Protein AF-A0AAW6PSN4-F1 (afdb_monomer_lite)

Organism: Pseudomonas putida (NCBI:txid303)

Foldseek 3Di:
DFDFDPDPPQWDQDPNAIDGDQCLVLLLQLLVCCLPPHLAVSQVVSCVPPGPDRGHSVNSVVSLPDPCQQQKDFTWDADPVRHTDRPRDIDHNNHDHSDHPVSSVSSVVD

Radius of gyration: 14.9 Å; chains: 1; bounding box: 38×36×36 Å

InterPro domains:
  IPR011109 DNA-binding recombinase domain [PF07508] (21-108)
  IPR038109 DNA-binding recombinase domain superfamily [G3DSA:3.90.1750.20] (2-110)

Secondary structure (DSSP, 8-state):
--------TTEEEETTEEEE-TTHHHHHHHHHHHHHHHHHHHHHHHHHS--SS---HHHHHHHTT-GGGGT-EE--EEPTTS-EE----EETTSS--SS-HHHHHHHTT-

pLDDT: mean 87.2, std 14.31, range [35.41, 97.62]

Structure (mmCIF, N/CA/C/O backbone):
data_AF-A0AAW6PSN4-F1
#
_entry.id   AF-A0AAW6PSN4-F1
#
loop_
_atom_site.group_PDB
_atom_site.id
_atom_site.type_symbol
_atom_site.label_atom_id
_atom_site.label_alt_id
_atom_site.label_comp_id
_atom_site.label_asym_id
_atom_site.label_entity_id
_atom_site.label_seq_id
_atom_site.pdbx_PDB_ins_code
_atom_site.Cartn_x
_atom_site.Cartn_y
_atom_site.Cartn_z
_atom_site.occupancy
_atom_site.B_iso_or_equiv
_atom_site.auth_seq_id
_atom_site.auth_comp_id
_atom_site.auth_asym_id
_atom_site.auth_atom_id
_atom_site.pdbx_PDB_model_num
ATOM 1 N N . MET A 1 1 ? 20.062 -4.980 -17.638 1.00 35.41 1 MET A N 1
ATOM 2 C CA . MET A 1 1 ? 19.472 -5.627 -16.445 1.00 35.41 1 MET A CA 1
ATOM 3 C C . MET A 1 1 ? 18.802 -4.527 -15.635 1.00 35.41 1 MET A C 1
ATOM 5 O O . MET A 1 1 ? 19.506 -3.664 -15.130 1.00 35.41 1 MET A O 1
ATOM 9 N N . PHE A 1 2 ? 17.469 -4.459 -15.609 1.00 40.56 2 PHE A N 1
ATOM 10 C CA . PHE A 1 2 ? 16.760 -3.456 -14.805 1.00 40.56 2 PHE A CA 1
ATOM 11 C C . PHE A 1 2 ? 16.978 -3.805 -13.326 1.00 40.56 2 PHE A C 1
ATOM 13 O O . PHE A 1 2 ? 16.617 -4.908 -12.917 1.00 40.56 2 PHE A O 1
ATOM 20 N N . SER A 1 3 ? 17.602 -2.935 -12.520 1.00 38.69 3 SER A N 1
ATOM 21 C CA . SER A 1 3 ? 17.671 -3.212 -11.080 1.00 38.69 3 SER A CA 1
ATOM 22 C C . SER A 1 3 ? 16.302 -2.924 -10.479 1.00 38.69 3 SER A C 1
ATOM 24 O O . SER A 1 3 ? 15.842 -1.780 -10.482 1.00 38.69 3 SER A O 1
ATOM 26 N N . CYS A 1 4 ? 15.646 -3.962 -9.977 1.00 44.31 4 CYS A N 1
ATOM 27 C CA . CYS A 1 4 ? 14.385 -3.824 -9.276 1.00 44.31 4 CYS A CA 1
ATOM 28 C C . CYS A 1 4 ? 14.626 -3.009 -7.996 1.00 44.31 4 CYS A C 1
ATOM 30 O O . CYS A 1 4 ? 15.458 -3.381 -7.168 1.00 44.31 4 CYS A O 1
ATOM 32 N N . SER A 1 5 ? 13.904 -1.900 -7.811 1.00 56.75 5 SER A N 1
ATOM 33 C CA . SER A 1 5 ? 13.660 -1.387 -6.461 1.00 56.75 5 SER A CA 1
ATOM 34 C C . SER A 1 5 ? 13.162 -2.559 -5.613 1.00 56.75 5 SER A C 1
ATOM 36 O O . SER A 1 5 ? 12.301 -3.296 -6.098 1.00 56.75 5 SER A O 1
ATOM 38 N N . ALA A 1 6 ? 13.712 -2.758 -4.413 1.00 71.00 6 ALA A N 1
ATOM 39 C CA . ALA A 1 6 ? 13.357 -3.880 -3.541 1.00 71.00 6 ALA A CA 1
ATOM 40 C C . ALA A 1 6 ? 11.837 -4.132 -3.530 1.00 71.00 6 ALA A C 1
ATOM 42 O O . ALA A 1 6 ? 11.063 -3.175 -3.425 1.00 71.00 6 ALA A O 1
ATOM 43 N N . THR A 1 7 ? 11.429 -5.400 -3.671 1.00 87.12 7 THR A N 1
ATOM 44 C CA . THR A 1 7 ? 10.018 -5.809 -3.681 1.00 87.12 7 THR A CA 1
ATOM 4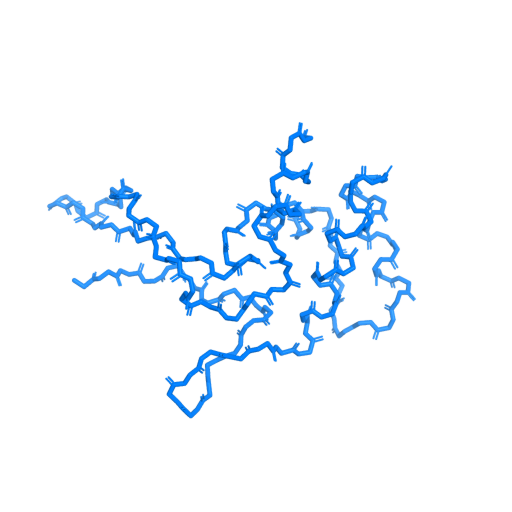5 C C . THR A 1 7 ? 9.289 -5.173 -2.494 1.00 87.12 7 THR A C 1
ATOM 47 O O . THR A 1 7 ? 9.800 -5.237 -1.370 1.00 87.12 7 THR A O 1
ATOM 50 N N . PRO A 1 8 ? 8.136 -4.514 -2.710 1.00 94.19 8 PRO A N 1
ATOM 51 C CA . PRO A 1 8 ? 7.436 -3.851 -1.621 1.00 94.19 8 PRO A CA 1
ATOM 52 C C . PRO A 1 8 ? 7.073 -4.830 -0.504 1.00 94.19 8 PRO A C 1
ATOM 54 O O . PRO A 1 8 ? 6.678 -5.956 -0.770 1.00 94.19 8 PRO A O 1
ATOM 57 N N . PHE A 1 9 ? 7.171 -4.399 0.756 1.00 94.50 9 PHE A N 1
ATOM 58 C CA . PHE A 1 9 ? 7.100 -5.314 1.908 1.00 94.50 9 PHE A CA 1
ATOM 59 C C . PHE A 1 9 ? 5.758 -6.045 2.083 1.00 94.50 9 PHE A C 1
ATOM 61 O O . PHE A 1 9 ? 5.698 -7.002 2.845 1.00 94.50 9 PHE A O 1
ATOM 68 N N . TRP A 1 10 ? 4.686 -5.590 1.428 1.00 96.25 10 TRP A N 1
ATOM 69 C CA . TRP A 1 10 ? 3.379 -6.259 1.434 1.00 96.25 10 TRP A CA 1
ATOM 70 C C . TRP A 1 10 ? 3.227 -7.319 0.335 1.00 96.25 10 TRP A C 1
ATOM 72 O O . TRP A 1 10 ? 2.153 -7.903 0.179 1.00 96.25 10 TRP A O 1
ATOM 82 N N . ILE A 1 11 ? 4.290 -7.539 -0.440 1.00 96.62 11 ILE A N 1
ATOM 83 C CA . ILE A 1 11 ? 4.363 -8.498 -1.531 1.00 96.62 11 ILE A CA 1
ATOM 84 C C . ILE A 1 11 ? 5.487 -9.482 -1.226 1.00 96.62 11 ILE A C 1
ATOM 86 O O . ILE A 1 11 ? 6.612 -9.092 -0.915 1.00 96.62 11 ILE A O 1
ATOM 90 N N . SER A 1 12 ? 5.181 -10.762 -1.379 1.00 95.44 12 SER A N 1
ATOM 91 C CA . SER A 1 12 ? 6.161 -11.845 -1.353 1.00 95.44 12 SER A CA 1
ATOM 92 C C . SER A 1 12 ? 6.310 -12.434 -2.755 1.00 95.44 12 SER A C 1
ATOM 94 O O . SER A 1 12 ? 5.373 -12.387 -3.551 1.00 95.44 12 SER A O 1
ATOM 96 N N . TYR A 1 13 ? 7.486 -12.981 -3.064 1.00 93.25 13 TYR A N 1
ATOM 97 C CA . TYR A 1 13 ? 7.715 -13.765 -4.279 1.00 93.25 13 TYR A CA 1
ATOM 98 C C . TYR A 1 13 ? 7.804 -15.242 -3.894 1.00 93.25 13 TYR A C 1
ATOM 100 O O . TYR A 1 13 ? 8.683 -15.614 -3.116 1.00 93.25 13 TYR A O 1
ATOM 108 N N . VAL A 1 14 ? 6.865 -16.052 -4.377 1.00 92.81 14 VAL A N 1
ATOM 109 C CA . VAL A 1 14 ? 6.725 -17.480 -4.052 1.00 92.81 14 VAL A CA 1
ATOM 110 C C . VAL A 1 14 ? 6.358 -18.223 -5.332 1.00 92.81 14 VAL A C 1
ATOM 112 O O . VAL A 1 14 ? 5.560 -17.708 -6.109 1.00 92.81 14 VAL A O 1
ATOM 115 N N . ASP A 1 15 ? 6.943 -19.403 -5.557 1.00 82.62 15 ASP A N 1
ATOM 116 C CA . ASP A 1 15 ? 6.627 -20.292 -6.688 1.00 82.62 15 ASP A CA 1
ATOM 117 C C . ASP A 1 15 ? 6.522 -19.551 -8.034 1.00 82.62 15 ASP A C 1
ATOM 119 O O . ASP A 1 15 ? 5.534 -19.636 -8.756 1.00 82.62 15 ASP A O 1
ATOM 123 N N . GLU A 1 16 ? 7.561 -18.769 -8.334 1.00 85.12 16 GLU A N 1
ATOM 124 C CA . GLU A 1 16 ? 7.718 -17.977 -9.562 1.00 85.12 16 GLU A CA 1
ATOM 125 C C . GLU A 1 16 ? 6.761 -16.775 -9.730 1.00 85.12 16 GLU A C 1
ATOM 127 O O . GLU A 1 16 ? 6.845 -16.062 -10.735 1.00 85.12 16 GLU A O 1
ATOM 132 N N . GLY A 1 17 ? 5.918 -16.468 -8.737 1.00 91.00 17 GLY A N 1
ATOM 133 C CA . GLY A 1 17 ? 4.929 -15.388 -8.793 1.00 91.00 17 GLY A CA 1
ATOM 134 C C . GLY A 1 17 ? 4.946 -14.426 -7.602 1.00 91.00 17 GLY A C 1
ATOM 135 O O . GLY A 1 17 ? 5.458 -14.719 -6.524 1.00 91.00 17 GLY A O 1
ATOM 136 N N . PHE A 1 18 ? 4.352 -13.243 -7.792 1.00 96.00 18 PHE A N 1
ATOM 137 C CA . PHE A 1 18 ? 4.119 -12.284 -6.710 1.00 96.00 18 PHE A CA 1
ATOM 138 C C . PHE A 1 18 ? 2.760 -12.520 -6.049 1.00 96.00 18 PHE A C 1
ATOM 140 O O . PHE A 1 18 ? 1.736 -12.575 -6.729 1.00 96.00 18 PHE A O 1
ATOM 147 N N . ILE A 1 19 ? 2.744 -12.573 -4.718 1.00 96.38 19 ILE A N 1
ATOM 148 C CA . ILE A 1 19 ? 1.533 -12.708 -3.902 1.00 96.38 19 ILE A CA 1
ATOM 149 C C . ILE A 1 19 ? 1.458 -11.602 -2.848 1.00 96.38 19 ILE A C 1
ATOM 151 O O . ILE A 1 19 ? 2.480 -11.066 -2.418 1.00 96.38 19 ILE A O 1
ATOM 155 N N . LEU A 1 20 ? 0.244 -11.274 -2.408 1.00 97.19 20 LEU A N 1
ATOM 156 C CA . LEU A 1 20 ? 0.030 -10.426 -1.236 1.00 97.19 20 LEU A CA 1
ATOM 157 C C . LEU A 1 20 ? 0.316 -11.224 0.039 1.00 97.19 20 LEU A C 1
ATOM 159 O O . LEU A 1 20 ? -0.127 -12.365 0.160 1.00 97.19 20 LEU A O 1
ATOM 163 N N . ASN A 1 21 ? 1.038 -10.623 0.982 1.00 96.31 21 ASN A N 1
ATOM 164 C CA . ASN A 1 21 ? 1.381 -11.256 2.258 1.00 96.31 21 ASN A CA 1
ATOM 165 C C . ASN A 1 21 ? 0.577 -10.667 3.434 1.00 96.31 21 ASN A C 1
ATOM 167 O O . ASN A 1 21 ? -0.343 -9.867 3.243 1.00 96.31 21 ASN A O 1
ATOM 171 N N . GLU A 1 22 ? 0.926 -11.042 4.665 1.00 96.06 22 GLU A N 1
ATOM 172 C CA . GLU A 1 22 ? 0.231 -10.652 5.897 1.00 96.06 22 GLU A CA 1
ATOM 173 C C . GLU A 1 22 ? 0.152 -9.134 6.143 1.00 96.06 22 GLU A C 1
ATOM 175 O O . GLU A 1 22 ? -0.641 -8.672 6.966 1.00 96.06 22 GLU A O 1
ATOM 180 N N . HIS A 1 23 ? 0.949 -8.331 5.436 1.00 97.00 23 HIS A N 1
ATOM 181 C CA . HIS A 1 23 ? 0.921 -6.876 5.543 1.00 97.00 23 HIS A CA 1
ATOM 182 C C . HIS A 1 23 ? -0.052 -6.195 4.571 1.00 97.00 23 HIS A C 1
ATOM 184 O O . HIS A 1 23 ? -0.327 -5.003 4.734 1.00 97.00 23 HIS A O 1
ATOM 190 N N . ALA A 1 24 ? -0.575 -6.909 3.571 1.00 97.38 24 ALA A N 1
ATOM 191 C CA . ALA A 1 24 ? -1.421 -6.321 2.534 1.00 97.38 24 ALA A CA 1
ATOM 192 C C . ALA A 1 24 ? -2.731 -5.741 3.088 1.00 97.38 24 ALA A C 1
ATOM 194 O O . ALA A 1 24 ? -3.152 -4.669 2.655 1.00 97.38 24 ALA A O 1
ATOM 195 N N . GLU A 1 25 ? -3.325 -6.375 4.103 1.00 97.62 25 GLU A N 1
ATOM 196 C CA . GLU A 1 25 ? -4.540 -5.860 4.749 1.00 97.62 25 GLU A CA 1
ATOM 197 C C . GLU A 1 25 ? -4.293 -4.500 5.416 1.00 97.62 25 GLU A C 1
ATOM 199 O O . GLU A 1 25 ? -5.070 -3.563 5.254 1.00 97.62 25 GLU A O 1
ATOM 204 N N . ALA A 1 26 ? -3.160 -4.331 6.099 1.00 97.25 26 ALA A N 1
ATOM 205 C CA . ALA A 1 26 ? -2.812 -3.048 6.702 1.00 97.25 26 ALA A CA 1
ATOM 206 C C . ALA A 1 26 ? -2.548 -1.960 5.648 1.00 97.25 26 ALA A C 1
ATOM 208 O O . ALA A 1 26 ? -2.883 -0.797 5.864 1.00 97.25 26 ALA A O 1
ATOM 209 N N . VAL A 1 27 ? -1.967 -2.326 4.498 1.00 96.75 27 VAL A N 1
ATOM 210 C CA . VAL A 1 27 ? -1.783 -1.411 3.359 1.00 96.75 27 VAL A CA 1
ATOM 211 C C . VAL A 1 27 ? -3.127 -0.984 2.774 1.00 96.75 27 VAL A C 1
ATOM 213 O O . VAL A 1 27 ? -3.318 0.202 2.505 1.00 96.75 27 VAL A O 1
ATOM 216 N N . LYS A 1 28 ? -4.077 -1.914 2.641 1.00 96.56 28 LYS A N 1
ATOM 217 C CA . LYS A 1 28 ? -5.441 -1.613 2.202 1.00 96.56 28 LYS A CA 1
ATOM 218 C C . LYS A 1 28 ? -6.123 -0.630 3.154 1.00 96.56 28 LYS A C 1
ATOM 220 O O . LYS A 1 28 ? -6.569 0.430 2.724 1.00 96.56 28 LYS A O 1
ATOM 225 N N . ARG A 1 29 ? -6.096 -0.917 4.460 1.00 96.19 29 ARG A N 1
ATOM 226 C CA . ARG A 1 29 ? -6.626 -0.017 5.497 1.00 96.19 29 ARG A CA 1
ATOM 227 C C . ARG A 1 29 ? -5.956 1.354 5.491 1.00 96.19 29 ARG A C 1
ATOM 229 O O . ARG A 1 29 ? -6.621 2.360 5.716 1.00 96.19 29 ARG A O 1
ATOM 236 N N . ALA A 1 30 ? -4.655 1.419 5.205 1.00 95.62 30 ALA A N 1
ATOM 237 C CA . ALA A 1 30 ? -3.956 2.692 5.078 1.00 95.62 30 ALA A CA 1
ATOM 238 C C . ALA A 1 30 ? -4.527 3.550 3.939 1.00 95.62 30 ALA A C 1
ATOM 240 O O . ALA A 1 30 ? -4.667 4.758 4.109 1.00 95.62 30 ALA A O 1
ATOM 241 N N . ALA A 1 31 ? -4.857 2.941 2.795 1.00 94.25 31 ALA A N 1
ATOM 242 C CA . ALA A 1 31 ? -5.443 3.648 1.658 1.00 94.25 31 ALA A CA 1
ATOM 243 C C . ALA A 1 31 ? -6.866 4.145 1.952 1.00 94.25 31 ALA A C 1
ATOM 245 O O . ALA A 1 31 ? -7.199 5.265 1.575 1.00 94.25 31 ALA A O 1
ATOM 246 N N . GLU A 1 32 ? -7.662 3.349 2.671 1.00 93.50 32 GLU A N 1
ATOM 247 C CA . GLU A 1 32 ? -9.017 3.717 3.103 1.00 93.50 32 GLU A CA 1
ATOM 248 C C . GLU A 1 32 ? -8.999 4.910 4.076 1.00 93.50 32 GLU A C 1
ATOM 250 O O . GLU A 1 32 ? -9.693 5.900 3.865 1.00 93.50 32 GLU A O 1
ATOM 255 N N . LEU A 1 33 ? -8.169 4.846 5.123 1.00 94.44 33 LEU A N 1
ATOM 256 C CA . LEU A 1 33 ? -8.172 5.835 6.206 1.00 94.44 33 LEU A CA 1
ATOM 257 C C . LEU A 1 33 ? -7.438 7.131 5.845 1.00 94.44 33 LEU A C 1
ATOM 259 O O . LEU A 1 33 ? -7.848 8.216 6.257 1.00 94.44 33 LEU A O 1
ATOM 263 N N . CYS A 1 34 ? -6.339 7.053 5.086 1.00 92.25 34 CYS A N 1
ATOM 264 C CA . CYS A 1 34 ? -5.472 8.215 4.879 1.00 92.25 34 CYS A CA 1
ATOM 265 C C . CYS A 1 34 ? -6.156 9.350 4.122 1.00 92.25 34 CYS A C 1
ATOM 267 O O . CYS A 1 34 ? -5.789 10.507 4.333 1.00 92.25 34 CYS A O 1
ATOM 269 N N . PHE A 1 35 ? -7.152 9.036 3.294 1.00 86.12 35 PHE A N 1
ATOM 270 C CA . PHE A 1 35 ? -7.961 10.051 2.633 1.00 86.12 35 PHE A CA 1
ATOM 271 C C . PHE A 1 35 ? -8.729 10.927 3.636 1.00 86.12 35 PHE A C 1
ATOM 273 O O . PHE A 1 35 ? -8.832 12.134 3.442 1.00 86.12 35 PHE A O 1
ATOM 280 N N . GLU A 1 36 ? -9.228 10.341 4.725 1.00 87.94 36 GLU A N 1
ATOM 281 C CA . GLU A 1 36 ? -10.088 11.032 5.692 1.00 87.94 36 GLU A CA 1
ATOM 282 C C . GLU A 1 36 ? -9.296 11.764 6.782 1.00 87.94 36 GLU A C 1
ATOM 284 O O . GLU A 1 36 ? -9.672 12.859 7.196 1.00 87.94 36 GLU A O 1
ATOM 289 N N . MET A 1 37 ? -8.201 11.168 7.266 1.00 92.81 37 MET A N 1
ATOM 290 C CA . MET A 1 37 ? -7.508 11.643 8.478 1.00 92.81 37 MET A CA 1
ATOM 291 C C . MET A 1 37 ? -6.019 11.960 8.291 1.00 92.81 37 MET A C 1
ATOM 293 O O . MET A 1 37 ? -5.352 12.406 9.228 1.00 92.81 37 MET A O 1
ATOM 297 N N . GLY A 1 38 ? -5.467 11.725 7.100 1.00 92.50 38 GLY A N 1
ATOM 298 C CA . GLY A 1 38 ? -4.049 11.921 6.813 1.00 92.50 38 GLY A CA 1
ATOM 299 C C . GLY A 1 38 ? -3.129 10.838 7.398 1.00 92.50 38 GLY A C 1
ATOM 300 O O . GLY A 1 38 ? -3.519 9.982 8.201 1.00 92.50 38 GLY A O 1
ATOM 301 N N . ALA A 1 39 ? -1.861 10.867 6.979 1.00 93.75 39 ALA A N 1
ATOM 302 C CA . ALA A 1 39 ? -0.914 9.770 7.200 1.00 93.75 39 ALA A CA 1
ATOM 303 C C . ALA A 1 39 ? -0.567 9.530 8.680 1.00 93.75 39 ALA A C 1
ATOM 305 O O . ALA A 1 39 ? -0.389 8.383 9.099 1.00 93.75 39 ALA A O 1
ATOM 306 N N . ARG A 1 40 ? -0.483 10.597 9.488 1.00 95.81 40 ARG A N 1
ATOM 307 C CA . ARG A 1 40 ? -0.150 10.498 10.917 1.00 95.81 40 ARG A CA 1
ATOM 308 C C . ARG A 1 40 ? -1.251 9.798 11.712 1.00 95.81 40 A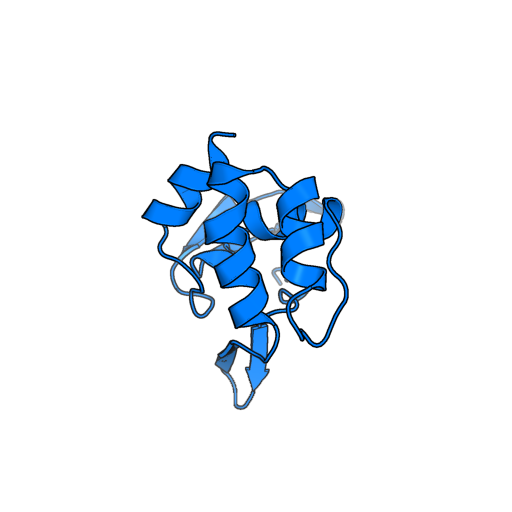RG A C 1
ATOM 310 O O . ARG A 1 40 ? -0.952 8.849 12.433 1.00 95.81 40 ARG A O 1
ATOM 317 N N . ALA A 1 41 ? -2.498 10.250 11.573 1.00 96.88 41 ALA A N 1
ATOM 318 C CA . ALA A 1 41 ? -3.640 9.654 12.267 1.00 96.88 41 ALA A CA 1
ATOM 319 C C . ALA A 1 41 ? -3.895 8.221 11.776 1.00 96.88 41 ALA A C 1
ATOM 321 O O . ALA A 1 41 ? -4.061 7.314 12.587 1.00 96.88 41 ALA A O 1
ATOM 322 N N . THR A 1 42 ? -3.759 7.980 10.469 1.00 96.44 42 THR A N 1
ATOM 323 C CA . THR A 1 42 ? -3.840 6.630 9.891 1.00 96.44 42 THR A CA 1
ATOM 324 C C . THR A 1 42 ? -2.843 5.672 10.535 1.00 96.44 42 THR A C 1
ATOM 326 O O . THR A 1 42 ? -3.209 4.573 10.937 1.00 96.44 42 THR A O 1
ATOM 329 N N . ALA A 1 43 ? -1.581 6.082 10.696 1.00 97.25 43 ALA A N 1
ATOM 330 C CA . ALA A 1 43 ? -0.581 5.244 11.354 1.00 97.25 43 ALA A CA 1
ATOM 331 C C . ALA A 1 43 ? -0.956 4.918 12.812 1.00 97.25 43 ALA A C 1
ATOM 333 O O . ALA A 1 43 ? -0.692 3.810 13.280 1.00 97.25 43 ALA A O 1
ATOM 334 N N . GLN A 1 44 ? -1.575 5.856 13.535 1.00 97.56 44 GLN A N 1
ATOM 335 C CA . GLN A 1 44 ? -2.058 5.616 14.896 1.00 97.56 44 GLN A CA 1
ATOM 336 C C . GLN A 1 44 ? -3.204 4.600 14.916 1.00 97.56 44 GLN A C 1
ATOM 338 O O . GLN A 1 44 ? -3.158 3.683 15.734 1.00 97.56 44 GLN A O 1
ATOM 343 N N . GLU A 1 45 ? -4.172 4.708 14.003 1.00 97.56 45 GLU A N 1
ATOM 344 C CA . GLU A 1 45 ? -5.278 3.749 13.892 1.00 97.56 45 GLU A CA 1
ATOM 345 C C . GLU A 1 45 ? -4.795 2.349 13.502 1.00 97.56 45 GLU A C 1
ATOM 347 O O . GLU A 1 45 ? -5.126 1.374 14.175 1.00 97.56 45 GLU A O 1
ATOM 352 N N . LEU A 1 46 ? -3.912 2.234 12.506 1.00 97.00 46 LEU A N 1
ATOM 353 C CA . LEU A 1 46 ? -3.317 0.947 12.124 1.00 97.00 46 LEU A CA 1
ATOM 354 C C . LEU A 1 46 ? -2.574 0.282 13.288 1.00 97.00 46 LEU A C 1
ATOM 356 O O . LEU A 1 46 ? -2.591 -0.935 13.410 1.00 97.00 46 LEU A O 1
ATOM 360 N N . ASN A 1 47 ? -1.934 1.060 14.163 1.00 97.19 47 ASN A N 1
ATOM 361 C CA . ASN A 1 47 ? -1.212 0.524 15.320 1.00 97.19 47 ASN A CA 1
ATOM 362 C C . ASN A 1 47 ? -2.116 0.060 16.470 1.00 97.19 47 ASN A C 1
ATOM 364 O O . ASN A 1 47 ? -1.612 -0.619 17.372 1.00 97.19 47 ASN A O 1
ATOM 368 N N . LYS A 1 48 ? -3.398 0.452 16.462 1.00 97.38 48 LYS A N 1
ATOM 369 C CA . LYS A 1 48 ? -4.443 -0.090 17.345 1.00 97.38 48 LYS A CA 1
ATOM 370 C C . LYS A 1 48 ? -5.020 -1.392 16.786 1.00 97.38 48 LYS A C 1
ATOM 372 O O . LYS A 1 48 ? -5.525 -2.208 17.550 1.00 97.38 48 LYS A O 1
ATOM 377 N N . MET A 1 49 ? -4.927 -1.592 15.471 1.00 93.38 49 MET A N 1
ATOM 378 C CA . MET A 1 49 ? -5.247 -2.855 14.814 1.00 93.38 49 MET A CA 1
ATOM 379 C C . MET A 1 49 ? -4.098 -3.848 15.058 1.00 93.38 49 MET A C 1
ATOM 381 O O . MET A 1 49 ? -2.926 -3.472 15.082 1.00 93.38 49 MET A O 1
ATOM 385 N N . ASN A 1 50 ? -4.415 -5.124 15.285 1.00 93.12 50 ASN A N 1
ATOM 386 C CA . ASN A 1 50 ? -3.431 -6.148 15.653 1.00 93.12 50 ASN A CA 1
ATOM 387 C C . ASN A 1 50 ? -2.610 -6.631 14.438 1.00 93.12 50 ASN A C 1
ATOM 389 O O . ASN A 1 50 ? -2.685 -7.796 14.052 1.00 93.12 50 ASN A O 1
ATOM 393 N N . PHE A 1 51 ? -1.872 -5.723 13.793 1.00 95.06 51 PHE A N 1
ATOM 394 C CA . PHE A 1 51 ? -1.055 -6.027 12.621 1.00 95.06 51 PHE A CA 1
ATOM 395 C C . PHE A 1 51 ? 0.387 -6.423 12.981 1.00 95.06 51 PHE A C 1
ATOM 397 O O . PHE A 1 51 ? 0.920 -5.961 13.992 1.00 95.06 51 PHE A O 1
ATOM 404 N N . PRO A 1 52 ? 1.072 -7.204 12.120 1.00 89.00 52 PRO A N 1
ATOM 405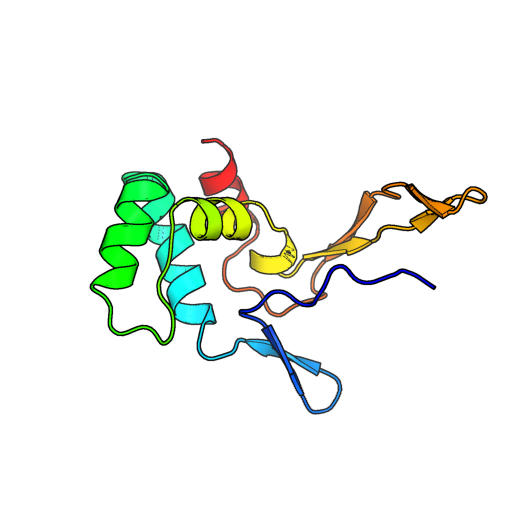 C CA . PRO A 1 52 ? 2.381 -7.786 12.444 1.00 89.00 52 PRO A CA 1
ATOM 406 C C . PRO A 1 52 ? 3.524 -6.774 12.613 1.00 89.00 52 PRO A C 1
ATOM 408 O O . PRO A 1 52 ? 4.562 -7.104 13.181 1.00 89.00 52 PRO A O 1
ATOM 411 N N . LYS A 1 53 ? 3.365 -5.537 12.119 1.00 93.19 53 LYS A N 1
ATOM 412 C CA . LYS A 1 53 ? 4.359 -4.465 12.281 1.00 93.19 53 LYS A CA 1
ATOM 413 C C . LYS A 1 53 ? 3.729 -3.195 12.826 1.00 93.19 53 LYS A C 1
ATOM 415 O O . LYS A 1 53 ? 2.544 -2.935 12.634 1.00 93.19 53 LYS A O 1
ATOM 420 N N . LYS A 1 54 ? 4.580 -2.343 13.398 1.00 96.19 54 LYS A N 1
ATOM 421 C CA . LYS A 1 54 ? 4.233 -0.952 13.687 1.00 96.19 54 LYS A CA 1
ATOM 422 C C . LYS A 1 54 ? 4.336 -0.084 12.434 1.00 96.19 54 LYS A C 1
ATOM 424 O O . LYS A 1 54 ? 5.292 -0.180 11.659 1.00 96.19 54 LYS A O 1
ATOM 429 N N . TYR A 1 55 ? 3.355 0.792 12.269 1.00 96.31 55 TYR A N 1
ATOM 430 C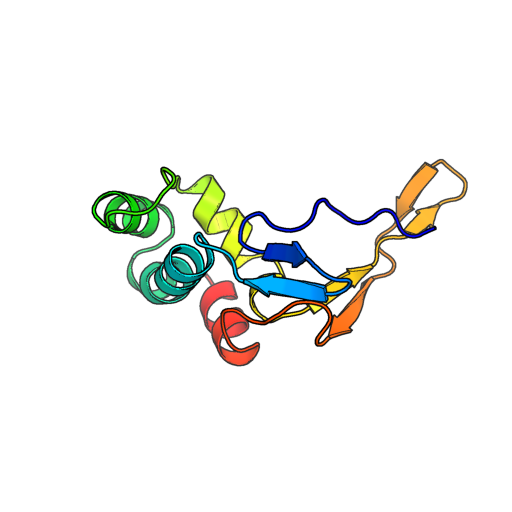 CA . TYR A 1 55 ? 3.255 1.756 11.184 1.00 96.31 55 TYR A CA 1
ATOM 431 C C . TYR A 1 55 ? 3.606 3.154 11.683 1.00 96.31 55 TYR A C 1
ATOM 433 O O . TYR A 1 55 ? 3.267 3.548 12.797 1.00 96.31 55 TYR A O 1
ATOM 441 N N . THR A 1 56 ? 4.299 3.916 10.846 1.00 97.19 56 THR A N 1
ATOM 442 C CA . THR A 1 56 ? 4.605 5.328 11.083 1.00 97.19 56 THR A CA 1
ATOM 443 C C . THR A 1 56 ? 4.028 6.157 9.949 1.00 97.19 56 THR A C 1
ATOM 445 O O . THR A 1 56 ? 3.784 5.640 8.858 1.00 97.19 56 THR A O 1
ATOM 448 N N . GLU A 1 57 ? 3.871 7.457 10.181 1.00 96.19 57 GLU A N 1
ATOM 449 C CA . GLU A 1 57 ? 3.479 8.424 9.151 1.00 96.19 57 GLU A CA 1
ATOM 450 C C . GLU A 1 57 ? 4.336 8.291 7.878 1.00 96.19 57 GLU A C 1
ATOM 452 O O . GLU A 1 57 ? 3.817 8.267 6.765 1.00 96.19 57 GLU A O 1
ATOM 457 N N . SER A 1 58 ? 5.651 8.102 8.043 1.00 95.38 58 SER A N 1
ATOM 458 C CA . SER A 1 58 ? 6.589 7.908 6.931 1.00 95.38 58 SER A CA 1
ATOM 459 C C . SER A 1 58 ? 6.304 6.632 6.134 1.00 95.38 58 SER A C 1
ATOM 461 O O . SER A 1 58 ? 6.349 6.656 4.904 1.00 95.38 58 SER A O 1
ATOM 463 N N . ILE A 1 59 ? 5.991 5.518 6.810 1.00 94.88 59 ILE A N 1
ATOM 464 C CA . ILE A 1 59 ? 5.633 4.259 6.139 1.00 94.88 59 ILE A CA 1
ATOM 465 C C . ILE A 1 59 ? 4.345 4.447 5.340 1.00 94.88 59 ILE A C 1
ATOM 467 O O . ILE A 1 59 ? 4.333 4.128 4.154 1.00 94.88 59 ILE A O 1
ATOM 471 N N . VAL A 1 60 ? 3.302 5.008 5.959 1.00 95.56 60 VAL A N 1
ATOM 472 C CA . VAL A 1 60 ? 2.011 5.260 5.300 1.00 95.56 60 VAL A CA 1
ATOM 473 C C . VAL A 1 60 ? 2.209 6.144 4.067 1.00 95.56 60 VAL A C 1
ATOM 475 O O . VAL A 1 60 ? 1.847 5.749 2.961 1.00 95.56 60 VAL A O 1
ATOM 478 N N . GLY A 1 61 ? 2.901 7.278 4.209 1.00 93.19 61 GLY A N 1
ATOM 479 C CA . GLY A 1 61 ? 3.166 8.180 3.088 1.00 93.19 61 GLY A CA 1
ATOM 480 C C . GLY A 1 61 ? 3.988 7.539 1.962 1.00 93.19 61 GLY A C 1
ATOM 481 O O . GLY A 1 61 ? 3.757 7.825 0.790 1.00 93.19 61 GLY A O 1
ATOM 482 N N . LYS A 1 62 ? 4.945 6.656 2.280 1.00 92.31 62 LYS A N 1
ATOM 483 C CA . LYS A 1 62 ? 5.722 5.930 1.261 1.00 92.31 62 LYS A CA 1
ATOM 484 C C . LYS A 1 62 ? 4.888 4.889 0.525 1.00 92.31 62 LYS A C 1
ATOM 486 O O . LYS A 1 62 ? 5.058 4.757 -0.681 1.00 92.31 62 LYS A O 1
ATOM 491 N N . VAL A 1 63 ? 4.038 4.149 1.232 1.00 93.81 63 VAL A N 1
ATOM 492 C CA . VAL A 1 63 ? 3.167 3.119 0.649 1.00 93.81 63 VAL A CA 1
ATOM 493 C C . VAL A 1 63 ? 2.195 3.746 -0.348 1.00 93.81 63 VAL A C 1
ATOM 495 O O . VAL A 1 63 ? 2.145 3.328 -1.500 1.00 93.81 63 VAL A O 1
ATOM 498 N N . LEU A 1 64 ? 1.507 4.818 0.053 1.00 93.06 64 LEU A N 1
ATOM 499 C CA . LEU A 1 64 ? 0.449 5.451 -0.747 1.00 93.06 64 LEU A CA 1
ATOM 500 C C . LEU A 1 64 ? 0.950 6.197 -1.989 1.00 93.06 64 LEU A C 1
ATOM 502 O O . LEU A 1 64 ? 0.153 6.633 -2.812 1.00 93.06 64 LEU A O 1
ATOM 506 N N . ARG A 1 65 ? 2.268 6.336 -2.154 1.00 91.19 65 ARG A N 1
ATOM 507 C CA . ARG A 1 65 ? 2.884 6.908 -3.359 1.00 91.19 65 ARG A CA 1
ATOM 508 C C . ARG A 1 65 ? 3.451 5.858 -4.312 1.00 91.19 65 ARG A C 1
ATOM 510 O O . ARG A 1 65 ? 3.873 6.225 -5.406 1.00 91.19 65 ARG A O 1
ATOM 517 N N . GLN A 1 66 ? 3.494 4.583 -3.923 1.00 92.38 66 GLN A N 1
ATOM 518 C CA . GLN A 1 66 ? 4.080 3.523 -4.741 1.00 92.38 66 GLN A CA 1
ATOM 519 C C . GLN A 1 66 ? 3.057 2.947 -5.724 1.00 92.38 66 GLN A C 1
ATOM 521 O O . GLN A 1 66 ? 2.053 2.399 -5.278 1.00 92.38 66 GLN A O 1
ATOM 526 N N . PRO A 1 67 ? 3.333 2.961 -7.044 1.00 94.06 67 PRO A N 1
ATOM 527 C CA . PRO A 1 67 ? 2.455 2.343 -8.040 1.00 94.06 67 PRO A CA 1
ATOM 528 C C . PRO A 1 67 ? 2.157 0.857 -7.815 1.00 94.06 67 PRO A C 1
ATOM 530 O O . PRO A 1 67 ? 1.114 0.359 -8.228 1.00 94.06 67 PRO A O 1
ATOM 533 N N . ALA A 1 68 ? 3.028 0.158 -7.086 1.00 95.31 68 ALA A N 1
ATOM 534 C CA . ALA A 1 68 ? 2.825 -1.242 -6.739 1.00 95.31 68 ALA A CA 1
ATOM 535 C C . ALA A 1 68 ? 1.553 -1.490 -5.912 1.00 95.31 68 ALA A C 1
ATOM 537 O O . ALA A 1 68 ? 1.034 -2.601 -5.938 1.00 95.31 68 ALA A O 1
ATOM 538 N N . ILE A 1 69 ? 1.011 -0.479 -5.218 1.00 96.06 69 ILE A N 1
ATOM 539 C CA . ILE A 1 69 ? -0.241 -0.628 -4.462 1.00 96.06 69 ILE A CA 1
ATOM 540 C C . ILE A 1 69 ? -1.445 -0.922 -5.374 1.00 96.06 69 ILE A C 1
ATOM 542 O O . ILE A 1 69 ? -2.364 -1.618 -4.949 1.00 96.06 69 ILE A O 1
ATOM 546 N N . TYR A 1 70 ? -1.414 -0.459 -6.631 1.00 96.69 70 TYR A N 1
ATOM 547 C CA . TYR A 1 70 ? -2.408 -0.791 -7.661 1.00 96.69 70 TYR A CA 1
ATOM 548 C C . TYR A 1 70 ? -1.882 -1.780 -8.714 1.00 96.69 70 TYR A C 1
ATOM 550 O O . TYR A 1 70 ? -2.489 -1.964 -9.766 1.00 96.69 70 TYR A O 1
ATOM 558 N N . GLY A 1 71 ? -0.763 -2.449 -8.421 1.00 96.19 71 GLY A N 1
ATOM 559 C CA . GLY A 1 71 ? -0.223 -3.531 -9.244 1.00 96.19 71 GLY A CA 1
ATOM 560 C C . GLY A 1 71 ? 0.809 -3.115 -10.295 1.00 96.19 71 GLY A C 1
ATOM 561 O O . GLY A 1 71 ? 1.221 -3.951 -11.099 1.00 96.19 71 GLY A O 1
ATOM 562 N N . SER A 1 72 ? 1.260 -1.859 -10.309 1.00 94.69 72 SER A N 1
ATOM 563 C CA . SER A 1 72 ? 2.212 -1.366 -11.314 1.00 94.69 72 SER A CA 1
ATOM 564 C C . SER A 1 72 ? 3.666 -1.365 -10.845 1.00 94.69 72 SER A C 1
ATOM 566 O O . SER A 1 72 ? 3.981 -1.067 -9.692 1.00 94.69 72 SER A O 1
ATOM 568 N N . PHE A 1 73 ? 4.582 -1.619 -11.778 1.00 91.38 73 PHE A N 1
ATOM 569 C CA . PHE A 1 73 ? 6.023 -1.452 -11.592 1.00 91.38 73 PHE A CA 1
ATOM 570 C C . PHE A 1 73 ? 6.561 -0.341 -12.496 1.00 91.38 73 PHE A C 1
ATOM 572 O O . PHE A 1 73 ? 6.213 -0.264 -13.671 1.00 91.38 73 PHE A O 1
ATOM 579 N N . ILE A 1 74 ? 7.422 0.524 -11.959 1.00 87.12 74 ILE A N 1
ATOM 580 C CA . ILE A 1 74 ? 8.092 1.575 -12.733 1.00 87.12 74 ILE A CA 1
ATOM 581 C C . ILE A 1 74 ? 9.521 1.125 -13.008 1.00 87.12 74 ILE A C 1
ATOM 583 O O . ILE A 1 74 ? 10.353 1.122 -12.099 1.00 87.12 74 ILE A O 1
ATOM 587 N N . ALA A 1 75 ? 9.807 0.755 -14.256 1.00 79.19 75 ALA A N 1
ATOM 588 C CA . ALA A 1 75 ? 11.148 0.351 -14.650 1.00 79.19 75 ALA A CA 1
ATOM 589 C C . ALA A 1 75 ? 12.121 1.545 -14.611 1.00 79.19 75 ALA A C 1
ATOM 591 O O . ALA A 1 75 ? 11.836 2.632 -15.128 1.00 79.19 75 ALA A O 1
ATOM 592 N N . MET A 1 76 ? 13.279 1.314 -13.994 1.00 73.81 76 MET A N 1
ATOM 593 C CA . MET A 1 76 ? 14.422 2.227 -13.955 1.00 73.81 76 MET A CA 1
ATOM 594 C C . MET A 1 76 ? 15.529 1.631 -14.825 1.00 73.81 76 MET A C 1
ATOM 596 O O . MET A 1 76 ? 15.812 0.438 -14.698 1.00 73.81 76 MET A O 1
ATOM 600 N N . GLU A 1 77 ? 16.174 2.435 -15.664 1.00 69.00 77 GLU A N 1
ATOM 601 C CA . GLU A 1 77 ? 17.420 2.029 -16.321 1.00 69.00 77 GLU A CA 1
ATOM 602 C C . GLU A 1 77 ? 18.600 2.696 -15.625 1.00 69.00 77 GLU A C 1
ATOM 604 O O . GLU A 1 77 ? 18.453 3.695 -14.923 1.00 69.00 77 GLU A O 1
ATOM 609 N N . TRP A 1 78 ? 19.777 2.116 -15.792 1.00 67.50 78 TRP A N 1
ATOM 610 C CA . TRP A 1 78 ? 21.027 2.752 -15.407 1.00 67.50 78 TRP A CA 1
ATOM 611 C C . TRP A 1 78 ? 21.613 3.387 -16.659 1.00 67.50 78 TRP A C 1
ATOM 613 O O . TRP A 1 78 ? 21.631 2.744 -17.708 1.00 67.50 78 TRP A O 1
ATOM 623 N N . ASP A 1 79 ? 22.058 4.634 -16.565 1.00 71.88 79 ASP A N 1
ATOM 624 C CA . ASP A 1 79 ? 22.829 5.238 -17.643 1.00 71.88 79 ASP A CA 1
ATOM 625 C C . ASP A 1 79 ? 24.245 4.672 -17.723 1.00 71.88 79 ASP A C 1
ATOM 627 O O . ASP A 1 79 ? 24.708 3.938 -16.847 1.00 71.88 79 ASP A O 1
ATOM 631 N N . GLU A 1 80 ? 24.947 5.043 -18.790 1.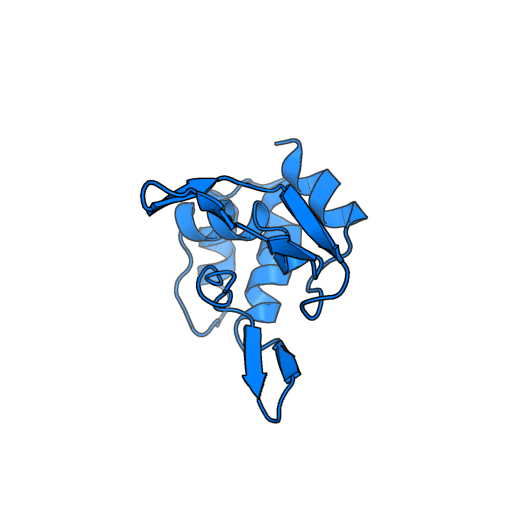00 75.12 80 GLU A N 1
ATOM 632 C CA . GLU A 1 80 ? 26.338 4.653 -19.037 1.00 75.12 80 GLU A CA 1
ATOM 633 C C . GLU A 1 80 ? 27.297 5.117 -17.923 1.00 75.12 80 GLU A C 1
ATOM 635 O O . GLU A 1 80 ? 28.388 4.572 -17.783 1.00 75.12 80 GLU A O 1
ATOM 640 N N . SER A 1 81 ? 26.889 6.091 -17.100 1.00 79.62 81 SER A N 1
ATOM 641 C CA . SER A 1 81 ? 27.643 6.592 -15.944 1.00 79.62 81 SER A CA 1
ATOM 642 C C . SER A 1 81 ? 27.284 5.880 -14.632 1.00 79.62 81 SER A C 1
ATOM 644 O O . SER A 1 81 ? 27.777 6.264 -13.570 1.00 79.62 81 SER A O 1
ATOM 646 N N . GLY A 1 82 ? 26.426 4.855 -14.672 1.00 69.62 82 GLY A N 1
ATOM 647 C CA . GLY A 1 82 ? 25.992 4.121 -13.486 1.00 69.62 82 GLY A CA 1
ATOM 648 C C . GLY A 1 82 ? 25.052 4.919 -12.580 1.00 69.62 82 GLY A C 1
ATOM 649 O O . GLY A 1 82 ? 24.933 4.604 -11.396 1.00 69.62 82 GLY A O 1
ATOM 650 N N . LYS A 1 83 ? 24.366 5.942 -13.098 1.00 73.44 83 LYS A N 1
ATOM 651 C CA . LYS A 1 83 ? 23.301 6.663 -12.395 1.00 73.44 83 LYS A CA 1
ATOM 652 C C . LYS A 1 83 ? 21.935 6.142 -12.863 1.00 73.44 83 LYS A C 1
ATOM 654 O O . LYS A 1 83 ? 21.734 5.905 -14.052 1.00 73.44 83 LYS A O 1
ATOM 659 N N . PRO A 1 84 ? 20.961 5.955 -11.956 1.00 62.47 84 PRO A N 1
ATOM 660 C CA . PRO A 1 84 ? 19.638 5.509 -12.359 1.00 62.47 84 PRO A CA 1
ATOM 661 C C . PRO A 1 84 ? 18.933 6.629 -13.137 1.00 62.47 84 PRO A C 1
ATOM 663 O O . PRO A 1 84 ? 18.619 7.686 -12.581 1.00 62.47 84 PRO A O 1
ATOM 666 N N . ILE A 1 85 ? 18.661 6.390 -14.418 1.00 69.12 85 ILE A N 1
ATOM 667 C CA . ILE A 1 85 ? 17.747 7.192 -15.226 1.00 69.12 85 ILE A CA 1
ATOM 668 C C . ILE A 1 85 ? 16.371 6.541 -15.163 1.00 69.12 85 ILE A C 1
ATOM 670 O O . ILE A 1 85 ? 16.161 5.368 -15.475 1.00 69.12 85 ILE A O 1
ATOM 674 N N . GLN A 1 86 ? 15.382 7.329 -14.756 1.00 60.72 86 GLN A N 1
ATOM 675 C CA . GLN A 1 86 ? 14.003 6.882 -14.794 1.00 60.72 86 GLN A CA 1
ATOM 676 C C . GLN A 1 86 ? 13.547 6.814 -16.254 1.00 60.72 86 GLN A C 1
ATOM 678 O O . GLN A 1 86 ? 13.169 7.827 -16.836 1.00 60.72 86 GLN A O 1
ATOM 683 N N . VAL A 1 87 ? 13.530 5.615 -16.833 1.00 61.94 87 VAL A N 1
ATOM 684 C CA . VAL A 1 87 ? 13.013 5.402 -18.197 1.00 61.94 87 VAL A CA 1
ATOM 685 C C . VAL A 1 87 ? 11.479 5.361 -18.220 1.00 61.94 87 VAL A C 1
ATOM 687 O O . VAL A 1 87 ? 10.862 5.346 -19.278 1.00 61.94 87 VAL A O 1
ATOM 690 N N . LYS A 1 88 ? 10.842 5.481 -17.041 1.00 63.44 88 LYS A N 1
ATOM 691 C CA . LYS A 1 88 ? 9.408 5.766 -16.817 1.00 63.44 88 LYS A CA 1
ATOM 692 C C . LYS A 1 88 ? 8.441 4.874 -17.596 1.00 63.44 88 LYS A C 1
ATOM 694 O O . LYS A 1 88 ? 7.272 5.228 -17.728 1.00 63.44 88 LYS A O 1
ATOM 699 N N . LYS A 1 89 ? 8.863 3.698 -18.057 1.00 78.88 89 LYS A N 1
ATOM 700 C CA . LYS A 1 89 ? 7.907 2.737 -18.589 1.00 78.88 89 LYS A CA 1
ATOM 701 C C . LYS A 1 89 ? 7.228 2.048 -17.414 1.00 78.88 89 LYS A C 1
ATOM 703 O O . LYS A 1 89 ? 7.839 1.256 -16.698 1.00 78.88 89 LYS A O 1
ATOM 708 N N . GLU A 1 90 ? 5.974 2.413 -17.195 1.00 88.94 90 GLU A N 1
ATOM 709 C CA . GLU A 1 90 ? 5.099 1.706 -16.274 1.00 88.94 90 GLU A CA 1
ATOM 710 C C . GLU A 1 90 ? 4.705 0.354 -16.877 1.00 88.94 90 GLU A C 1
ATOM 712 O O . GLU A 1 90 ? 4.260 0.271 -18.024 1.00 88.94 90 GLU A O 1
ATOM 717 N N . ILE A 1 91 ? 4.874 -0.705 -16.094 1.00 91.00 91 ILE A N 1
ATOM 718 C CA . ILE A 1 91 ? 4.410 -2.053 -16.399 1.00 91.00 91 ILE A CA 1
ATOM 719 C C . ILE A 1 91 ? 3.202 -2.318 -15.503 1.00 91.00 91 ILE A C 1
ATOM 721 O O . ILE A 1 91 ? 3.353 -2.557 -14.303 1.00 91.00 91 ILE A O 1
ATOM 725 N N . LYS A 1 92 ? 2.003 -2.229 -16.087 1.00 92.81 92 LYS A N 1
ATOM 726 C CA . LYS A 1 92 ? 0.739 -2.508 -15.394 1.00 92.81 92 LYS A CA 1
ATOM 727 C C . LYS A 1 92 ? 0.565 -4.008 -15.162 1.00 92.81 92 LYS A C 1
ATOM 729 O O . LYS A 1 92 ? 0.960 -4.808 -16.006 1.00 92.81 92 LYS A O 1
ATOM 734 N N . GLY A 1 93 ? -0.047 -4.377 -14.036 1.00 94.06 93 GLY A N 1
ATOM 735 C CA . GLY A 1 93 ? -0.318 -5.778 -13.685 1.00 94.06 93 GLY A CA 1
ATOM 736 C C . GLY A 1 93 ? 0.929 -6.597 -13.337 1.00 94.06 93 GLY A C 1
ATOM 737 O O . GLY A 1 93 ? 0.888 -7.820 -13.400 1.00 94.06 93 GLY A O 1
ATOM 738 N N . TYR A 1 94 ? 2.038 -5.936 -12.991 1.00 94.50 94 TYR A N 1
ATOM 739 C CA . TYR A 1 94 ? 3.283 -6.592 -12.587 1.00 94.50 94 TYR A CA 1
ATOM 740 C C . TYR A 1 94 ? 3.187 -7.210 -11.183 1.00 94.50 94 TYR A C 1
ATOM 742 O O . TYR A 1 94 ? 3.751 -8.270 -10.926 1.00 94.50 94 TYR A O 1
ATOM 750 N N . TYR A 1 95 ? 2.466 -6.549 -10.275 1.00 96.12 95 TYR A N 1
ATOM 751 C CA . TYR A 1 95 ? 2.214 -7.016 -8.912 1.00 96.12 95 TYR A CA 1
ATOM 752 C C . TYR A 1 95 ? 0.720 -7.285 -8.695 1.00 96.12 95 TYR A C 1
ATOM 754 O O . TYR A 1 95 ? -0.111 -6.647 -9.349 1.00 96.12 95 TYR A O 1
ATOM 762 N N . PRO A 1 96 ? 0.345 -8.155 -7.740 1.00 96.75 96 PRO A N 1
ATOM 763 C CA . PRO A 1 96 ? -1.036 -8.221 -7.280 1.00 96.75 96 PRO A CA 1
ATOM 764 C C . PRO A 1 96 ? -1.440 -6.876 -6.656 1.00 96.75 96 PRO A C 1
ATOM 766 O O . PRO A 1 96 ? -0.733 -6.324 -5.811 1.00 96.75 96 PRO A O 1
ATOM 769 N N . ALA A 1 97 ? -2.574 -6.335 -7.096 1.00 97.50 97 ALA A N 1
ATOM 770 C CA . ALA A 1 97 ? -3.074 -5.044 -6.638 1.00 97.50 97 ALA A CA 1
ATOM 771 C C . ALA A 1 97 ? -3.732 -5.156 -5.252 1.00 97.50 97 ALA A C 1
ATOM 773 O O . ALA A 1 97 ? -4.492 -6.087 -4.992 1.00 97.50 97 ALA A O 1
ATOM 774 N N . VAL A 1 98 ? -3.469 -4.180 -4.378 1.00 97.56 98 VAL A N 1
ATOM 775 C CA . VAL A 1 98 ? -4.149 -4.032 -3.078 1.00 97.56 98 VAL A CA 1
ATOM 776 C C . VAL A 1 98 ? -5.400 -3.158 -3.213 1.00 97.56 98 VAL A C 1
ATOM 778 O O . VAL A 1 98 ? -6.416 -3.431 -2.578 1.00 97.56 98 VAL A O 1
ATOM 781 N N . ILE A 1 99 ? -5.323 -2.124 -4.055 1.00 95.56 99 ILE A N 1
ATOM 782 C CA . ILE A 1 99 ? -6.425 -1.217 -4.408 1.00 95.56 99 ILE A CA 1
ATOM 783 C C . ILE A 1 99 ? -6.477 -1.022 -5.927 1.00 95.56 99 ILE A C 1
ATOM 785 O O . ILE A 1 99 ? -5.515 -1.328 -6.631 1.00 95.56 99 ILE A O 1
ATOM 789 N N . SER A 1 100 ? -7.568 -0.471 -6.453 1.00 95.88 100 SER A N 1
ATOM 790 C CA . SER A 1 100 ? -7.638 -0.079 -7.862 1.00 95.88 100 SER A CA 1
ATOM 791 C C . SER A 1 100 ? -6.779 1.154 -8.171 1.00 95.88 100 SER A C 1
ATOM 793 O O . SER A 1 100 ? -6.540 2.016 -7.323 1.00 95.88 100 SER A O 1
ATOM 795 N N . GLU A 1 101 ? -6.381 1.299 -9.438 1.00 95.06 101 GLU A N 1
ATOM 796 C CA . GLU A 1 101 ? -5.712 2.508 -9.944 1.00 95.06 101 GLU A CA 1
ATOM 797 C C . GLU A 1 101 ? -6.562 3.769 -9.687 1.00 95.06 101 GLU A C 1
ATOM 799 O O . GLU A 1 101 ? -6.043 4.827 -9.331 1.00 95.06 101 GLU A O 1
ATOM 804 N N . SER A 1 102 ? -7.891 3.646 -9.780 1.00 92.25 102 SER A N 1
ATOM 805 C CA . SER A 1 102 ? -8.812 4.753 -9.511 1.00 92.25 102 SER A CA 1
ATOM 806 C C . SER A 1 102 ? -8.805 5.201 -8.044 1.00 92.25 102 SER A C 1
ATOM 808 O O . SER A 1 102 ? -8.873 6.399 -7.777 1.00 92.25 102 SER A O 1
ATOM 810 N N . GLU A 1 103 ? -8.689 4.270 -7.094 1.00 91.38 103 GLU A N 1
ATOM 811 C CA . GLU A 1 103 ? -8.571 4.574 -5.662 1.00 91.38 103 GLU A CA 1
ATOM 812 C C . GLU A 1 103 ? -7.219 5.217 -5.357 1.00 91.38 103 GLU A C 1
ATOM 814 O O . GLU A 1 103 ? -7.158 6.219 -4.647 1.00 91.38 103 GLU A O 1
ATOM 819 N N . PHE A 1 104 ? -6.145 4.712 -5.968 1.00 92.81 104 PHE A N 1
ATOM 820 C CA . PHE A 1 104 ? -4.809 5.282 -5.821 1.00 92.81 104 PHE A CA 1
ATOM 821 C C . PHE A 1 104 ? -4.769 6.768 -6.194 1.00 92.81 104 PHE A C 1
ATOM 823 O O . PHE A 1 104 ? -4.255 7.590 -5.432 1.00 92.81 104 PHE A O 1
ATOM 830 N N . TYR A 1 105 ? -5.344 7.142 -7.340 1.00 89.38 105 TYR A N 1
ATOM 831 C CA . TYR A 1 105 ? -5.357 8.542 -7.759 1.00 89.38 105 TYR A CA 1
ATOM 832 C C . TYR A 1 105 ? -6.242 9.433 -6.885 1.00 89.38 105 TYR A C 1
ATOM 834 O O . TYR A 1 105 ? -5.925 10.611 -6.759 1.00 89.38 105 TYR A O 1
ATOM 842 N N . ARG A 1 106 ? -7.290 8.908 -6.233 1.00 83.50 106 ARG A N 1
ATOM 843 C CA . ARG A 1 106 ? -8.072 9.687 -5.252 1.00 83.50 106 ARG A CA 1
ATOM 844 C C . ARG A 1 106 ? -7.237 10.042 -4.024 1.00 83.50 106 ARG A C 1
ATOM 846 O O . ARG A 1 106 ? -7.294 11.173 -3.558 1.00 83.50 106 ARG A O 1
ATOM 853 N N . VAL A 1 107 ? -6.434 9.097 -3.534 1.00 76.81 107 VAL A N 1
ATOM 854 C CA . VAL A 1 107 ? -5.600 9.287 -2.334 1.00 76.81 107 VAL A CA 1
ATOM 855 C C . VAL A 1 107 ? -4.372 10.165 -2.618 1.00 76.81 107 VAL A C 1
ATOM 857 O O . VAL A 1 107 ? -3.912 10.8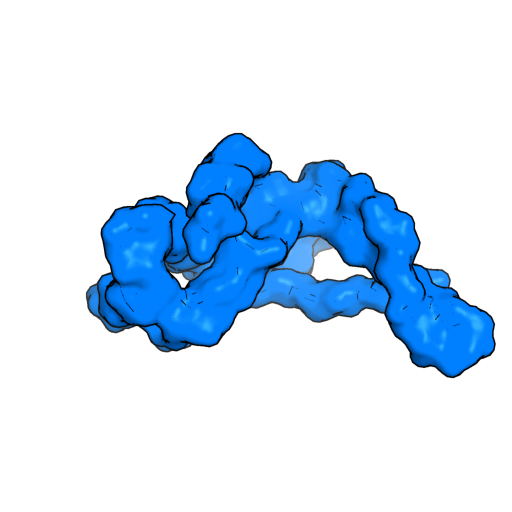82 -1.736 1.00 76.81 107 VAL A O 1
ATOM 860 N N . ARG A 1 108 ? -3.844 10.155 -3.851 1.00 70.44 108 ARG A N 1
ATOM 861 C CA . ARG A 1 108 ? -2.606 10.867 -4.232 1.00 70.44 108 ARG A CA 1
ATOM 862 C C . ARG A 1 108 ? -2.756 12.383 -4.444 1.00 70.44 108 ARG A C 1
ATOM 864 O O . ARG A 1 108 ? -1.755 13.045 -4.691 1.00 70.44 108 ARG A O 1
ATOM 871 N N . VAL A 1 109 ? -3.974 12.922 -4.444 1.00 57.91 109 VAL A N 1
ATOM 872 C CA . VAL A 1 109 ? -4.235 14.360 -4.687 1.00 57.91 109 VAL A CA 1
ATOM 873 C C . VAL A 1 109 ? -4.107 15.202 -3.399 1.00 57.91 109 VAL A C 1
ATOM 875 O O . VAL A 1 109 ? -4.229 16.422 -3.454 1.00 57.91 109 VAL A O 1
ATOM 878 N N . LEU A 1 110 ? -3.802 14.564 -2.263 1.00 51.06 110 LEU A N 1
ATOM 879 C CA . LEU A 1 110 ? -3.459 15.194 -0.979 1.00 51.06 110 LEU A CA 1
ATOM 880 C C . LEU A 1 110 ? -1.945 15.420 -0.847 1.00 51.06 110 LEU A C 1
ATOM 882 O O . LEU A 1 110 ? -1.565 16.478 -0.299 1.00 51.06 110 LEU A O 1
#

Sequence (110 aa):
MFSCSATPFWISYVDEGFILNEHAEAVKRAAELCFEMGARATAQELNKMNFPKKYTESIVGKVLRQPAIYGSFIAMEWDESGKPIQVKKEIKGYYPAVISESEFYRVRVL